Protein AF-A0A920I8R1-F1 (afdb_monomer_lite)

Radius of gyration: 12.93 Å; chains: 1; bounding box: 30×32×25 Å

Secondary structure (DSSP, 8-state):
--EEEEPPGGGTT-BHHHHHHHH-TTS-HHHHHHHHHHT-EEETTEE--TTPBP-TT-EEEE-S-HHHHHHHHTT------

Foldseek 3Di:
DKDKDAQAQVLAQPFQLVVCCVVCVLQDPVNLQVCLVVVQWAKQSHRDGRRDTDHGGIMIIGNDDVVQVVCVSVVNDPPDD

pLDDT: mean 88.43, std 12.53, range [38.56, 96.38]

Structure (mmCIF, N/CA/C/O backbone):
data_AF-A0A920I8R1-F1
#
_entry.id   AF-A0A920I8R1-F1
#
loop_
_atom_site.group_PDB
_atom_site.id
_atom_site.type_symbol
_atom_site.label_atom_id
_atom_site.label_alt_id
_atom_site.label_comp_id
_atom_site.label_asym_id
_atom_site.label_entity_id
_atom_site.label_seq_id
_atom_site.pdbx_PDB_ins_code
_atom_site.Cartn_x
_atom_site.Cartn_y
_atom_site.Cartn_z
_atom_site.occupancy
_atom_site.B_iso_or_equiv
_atom_site.auth_seq_id
_atom_site.auth_comp_id
_atom_site.auth_asym_id
_atom_site.auth_atom_id
_atom_site.pdbx_PDB_model_num
ATOM 1 N N . MET A 1 1 ? -15.455 3.779 -6.614 1.00 47.09 1 MET A N 1
ATOM 2 C CA . MET A 1 1 ? -14.776 3.384 -7.864 1.00 47.09 1 MET A CA 1
ATOM 3 C C . MET A 1 1 ? -13.621 2.483 -7.480 1.00 47.09 1 MET A C 1
ATOM 5 O O . MET A 1 1 ? -12.818 2.886 -6.645 1.00 47.09 1 MET A O 1
ATOM 9 N N . ASP A 1 2 ? -13.598 1.253 -7.984 1.00 57.41 2 ASP A N 1
ATOM 10 C CA . ASP A 1 2 ? -12.495 0.323 -7.752 1.00 57.41 2 ASP A CA 1
ATOM 11 C C . ASP A 1 2 ? -11.247 0.839 -8.470 1.00 57.41 2 ASP A C 1
ATOM 13 O O . ASP A 1 2 ? -11.226 0.958 -9.692 1.00 57.41 2 ASP A O 1
ATOM 17 N N . ASN A 1 3 ? -10.214 1.180 -7.703 1.00 88.12 3 ASN A N 1
ATOM 18 C CA . ASN A 1 3 ? -8.939 1.611 -8.259 1.00 88.12 3 ASN A CA 1
ATOM 19 C C . ASN A 1 3 ? -8.026 0.389 -8.369 1.00 88.12 3 ASN A C 1
ATOM 21 O O . ASN A 1 3 ? -7.598 -0.166 -7.351 1.00 88.12 3 ASN A O 1
ATOM 25 N N . ILE A 1 4 ? -7.768 -0.038 -9.604 1.00 92.81 4 ILE A N 1
ATOM 26 C CA . ILE A 1 4 ? -6.961 -1.215 -9.929 1.00 92.81 4 ILE A CA 1
ATOM 27 C C . ILE A 1 4 ? -5.669 -0.760 -10.609 1.00 92.81 4 ILE A C 1
ATOM 29 O O . ILE A 1 4 ? -5.698 0.053 -11.530 1.00 92.81 4 ILE A O 1
ATOM 33 N N . ILE A 1 5 ? -4.534 -1.290 -10.155 1.00 93.06 5 ILE A N 1
ATOM 34 C CA . ILE A 1 5 ? -3.214 -1.059 -10.746 1.00 93.06 5 ILE A CA 1
ATOM 35 C C . ILE A 1 5 ? -2.735 -2.378 -11.352 1.00 93.06 5 ILE A C 1
ATOM 37 O O . ILE A 1 5 ? -2.542 -3.357 -10.631 1.00 93.06 5 ILE A O 1
ATOM 41 N N . LEU A 1 6 ? -2.524 -2.393 -12.666 1.00 94.81 6 LEU A N 1
ATOM 42 C CA . LEU A 1 6 ? -1.944 -3.532 -13.377 1.00 94.81 6 LEU A CA 1
ATOM 43 C C . LEU A 1 6 ? -0.420 -3.529 -13.236 1.00 94.81 6 LEU A C 1
ATOM 45 O O . LEU A 1 6 ? 0.218 -2.485 -13.381 1.00 94.81 6 LEU A O 1
ATOM 49 N N . ILE A 1 7 ? 0.156 -4.700 -12.966 1.00 95.56 7 ILE A N 1
ATOM 50 C CA . ILE A 1 7 ? 1.606 -4.877 -12.872 1.00 95.56 7 ILE A CA 1
ATOM 51 C C . ILE A 1 7 ? 2.188 -5.141 -14.262 1.00 95.56 7 ILE A C 1
ATOM 53 O O . ILE A 1 7 ? 1.878 -6.152 -14.899 1.00 95.56 7 ILE A O 1
ATOM 57 N N . SER A 1 8 ? 3.054 -4.236 -14.716 1.00 94.44 8 SER A N 1
ATOM 58 C CA . SER A 1 8 ? 3.781 -4.350 -15.984 1.00 94.44 8 SER A CA 1
ATOM 59 C C . SER A 1 8 ? 4.986 -5.292 -15.874 1.00 94.44 8 SER A C 1
ATOM 61 O O . SER A 1 8 ? 5.416 -5.659 -14.782 1.00 94.44 8 SER A O 1
ATOM 63 N N . ALA A 1 9 ? 5.580 -5.655 -17.015 1.00 94.38 9 ALA A N 1
ATOM 64 C CA . ALA A 1 9 ? 6.815 -6.446 -17.059 1.00 94.38 9 ALA A CA 1
ATOM 65 C C . ALA A 1 9 ? 7.986 -5.779 -16.310 1.00 94.38 9 ALA A C 1
ATOM 67 O O . ALA A 1 9 ? 8.781 -6.467 -15.677 1.00 94.38 9 ALA A O 1
ATOM 68 N N . GLU A 1 10 ? 8.051 -4.447 -16.327 1.00 92.81 10 GLU A N 1
ATOM 69 C CA . GLU A 1 10 ? 9.070 -3.647 -15.630 1.00 92.81 10 GLU A CA 1
ATOM 70 C C . GLU A 1 10 ? 8.932 -3.705 -14.101 1.00 92.81 10 GLU A C 1
ATOM 72 O O . GLU A 1 10 ? 9.918 -3.601 -13.374 1.00 92.81 10 GLU A O 1
ATOM 77 N N . ASP A 1 11 ? 7.708 -3.920 -13.615 1.00 91.94 11 ASP A N 1
ATOM 78 C CA . ASP A 1 11 ? 7.391 -4.029 -12.193 1.00 91.94 11 ASP A CA 1
ATOM 79 C C . ASP A 1 11 ? 7.511 -5.484 -11.678 1.00 91.94 11 ASP A C 1
ATOM 81 O O . ASP A 1 11 ? 7.250 -5.767 -10.504 1.00 91.94 11 ASP A O 1
ATOM 85 N N . ASN A 1 12 ? 7.905 -6.430 -12.539 1.00 94.19 12 ASN A N 1
ATOM 86 C CA . ASN A 1 12 ? 8.003 -7.843 -12.188 1.00 94.19 12 ASN A CA 1
ATOM 87 C C . ASN A 1 12 ? 9.055 -8.089 -11.095 1.00 94.19 12 ASN A C 1
ATOM 89 O O . ASN A 1 12 ? 10.157 -7.544 -11.110 1.00 94.19 12 ASN A O 1
ATOM 93 N N . ASN A 1 13 ? 8.721 -8.972 -10.154 1.00 95.25 13 ASN A N 1
ATOM 94 C CA . ASN A 1 13 ? 9.540 -9.346 -9.003 1.00 95.25 13 ASN A CA 1
ATOM 95 C C . ASN A 1 13 ? 9.829 -8.187 -8.020 1.00 95.25 13 ASN A C 1
ATOM 97 O O . ASN A 1 13 ? 10.613 -8.349 -7.075 1.00 95.25 13 ASN A O 1
ATOM 101 N N . LEU A 1 14 ? 9.183 -7.027 -8.189 1.00 95.62 14 LEU A N 1
ATOM 102 C CA . LEU A 1 14 ? 9.249 -5.930 -7.228 1.00 95.62 14 LEU A CA 1
ATOM 103 C C . LEU A 1 14 ? 8.383 -6.216 -6.004 1.00 95.62 14 LEU A C 1
ATOM 105 O O . LEU A 1 14 ? 7.445 -7.006 -6.026 1.00 95.62 14 LEU A O 1
ATOM 109 N N . ARG A 1 15 ? 8.699 -5.550 -4.892 1.00 94.94 15 ARG A N 1
ATOM 110 C CA . ARG A 1 15 ? 7.864 -5.600 -3.688 1.00 94.94 15 ARG A CA 1
ATOM 111 C C . ARG A 1 15 ? 6.616 -4.751 -3.891 1.00 94.94 15 ARG A C 1
ATOM 113 O O . ARG A 1 15 ? 6.725 -3.614 -4.347 1.00 94.94 15 ARG A O 1
ATOM 120 N N . LEU A 1 16 ? 5.471 -5.255 -3.442 1.00 94.50 16 LEU A N 1
ATOM 121 C CA . LEU A 1 16 ? 4.189 -4.555 -3.461 1.00 94.50 16 LEU A CA 1
ATOM 122 C C . LEU A 1 16 ? 4.306 -3.143 -2.868 1.00 94.50 16 LEU A C 1
ATOM 124 O O . LEU A 1 16 ? 3.840 -2.179 -3.466 1.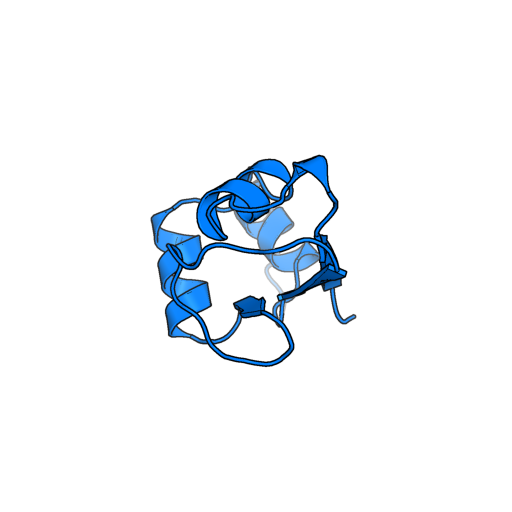00 94.50 16 LEU A O 1
ATOM 128 N N . ASP A 1 17 ? 4.986 -3.000 -1.727 1.00 93.31 17 ASP A N 1
ATOM 129 C CA . ASP A 1 17 ? 5.171 -1.702 -1.074 1.00 93.31 17 ASP A CA 1
ATOM 130 C C . ASP A 1 17 ? 5.964 -0.679 -1.904 1.00 93.31 17 ASP A C 1
ATOM 132 O O . ASP A 1 17 ? 5.746 0.526 -1.762 1.00 93.31 17 ASP A O 1
ATOM 136 N N . ARG A 1 18 ? 6.859 -1.144 -2.785 1.00 94.12 18 ARG A N 1
ATOM 137 C CA . ARG A 1 18 ? 7.621 -0.284 -3.700 1.00 94.12 18 ARG A CA 1
ATOM 138 C C . ARG A 1 18 ? 6.769 0.143 -4.882 1.00 94.12 18 ARG A C 1
ATOM 140 O O . ARG A 1 18 ? 6.723 1.331 -5.175 1.00 94.12 18 ARG A O 1
ATOM 147 N N . VAL A 1 19 ? 6.059 -0.799 -5.501 1.00 94.62 19 VAL A N 1
ATOM 148 C CA . VAL A 1 19 ? 5.164 -0.506 -6.630 1.00 94.62 19 VAL A CA 1
ATOM 149 C C . VAL A 1 19 ? 4.078 0.478 -6.204 1.00 94.62 19 VAL A C 1
ATOM 151 O O . VAL A 1 19 ? 3.851 1.487 -6.866 1.00 94.62 19 VAL A O 1
ATOM 154 N N . ILE A 1 20 ? 3.461 0.255 -5.041 1.00 93.31 20 ILE A N 1
ATOM 155 C CA . ILE A 1 20 ? 2.448 1.172 -4.516 1.00 93.31 20 ILE A CA 1
ATOM 156 C C . ILE A 1 20 ? 3.050 2.542 -4.217 1.00 93.31 20 ILE A C 1
ATOM 158 O O . ILE A 1 20 ? 2.424 3.535 -4.554 1.00 93.31 20 ILE A O 1
ATOM 162 N N . ARG A 1 21 ? 4.255 2.638 -3.643 1.00 92.31 21 ARG A N 1
ATOM 163 C CA . ARG A 1 21 ? 4.896 3.944 -3.409 1.00 92.31 21 ARG A CA 1
ATOM 164 C C . ARG A 1 21 ? 5.276 4.674 -4.695 1.00 92.31 21 ARG A C 1
ATOM 166 O O . ARG A 1 21 ? 5.198 5.896 -4.720 1.00 92.31 21 ARG A O 1
ATOM 173 N N . ALA A 1 22 ? 5.641 3.951 -5.752 1.00 91.81 22 ALA A N 1
ATOM 174 C CA . ALA A 1 22 ? 5.906 4.547 -7.058 1.00 91.81 22 ALA A CA 1
ATOM 175 C C . ALA A 1 22 ? 4.634 5.146 -7.684 1.00 91.81 22 ALA A C 1
ATOM 177 O O . ALA A 1 22 ? 4.694 6.200 -8.308 1.00 91.81 22 ALA A O 1
ATOM 178 N N . ARG A 1 23 ? 3.472 4.504 -7.488 1.00 90.31 23 ARG A N 1
ATOM 179 C CA . ARG A 1 23 ? 2.177 4.964 -8.028 1.00 90.31 23 ARG A CA 1
ATOM 180 C C . ARG A 1 23 ? 1.433 5.942 -7.105 1.00 90.31 23 ARG A C 1
ATOM 182 O O . ARG A 1 23 ? 0.705 6.802 -7.581 1.00 90.31 23 ARG A O 1
ATOM 189 N N . LEU A 1 24 ? 1.605 5.808 -5.791 1.00 89.50 24 LEU A N 1
ATOM 190 C CA . LEU A 1 24 ? 0.969 6.590 -4.726 1.00 89.50 24 LEU A CA 1
ATOM 191 C C . LEU A 1 24 ? 2.034 7.104 -3.740 1.00 89.50 24 LEU A C 1
ATOM 193 O O . LEU A 1 24 ? 2.106 6.632 -2.600 1.00 89.50 24 LEU A O 1
ATOM 197 N N . PRO A 1 25 ? 2.850 8.097 -4.136 1.00 90.25 25 PRO A N 1
ATOM 198 C CA . PRO A 1 25 ? 3.926 8.628 -3.295 1.00 90.25 25 PRO A CA 1
ATOM 199 C C . PRO A 1 25 ? 3.424 9.292 -2.002 1.00 90.25 25 PRO A C 1
ATOM 201 O O . PRO A 1 25 ? 4.154 9.363 -1.016 1.00 90.25 25 PRO A O 1
ATOM 204 N N . ALA A 1 26 ? 2.160 9.729 -1.970 1.00 90.06 26 ALA A N 1
ATOM 205 C CA . ALA A 1 26 ? 1.506 10.262 -0.775 1.00 90.06 26 ALA A CA 1
ATOM 206 C C . ALA A 1 26 ? 1.282 9.202 0.326 1.00 90.06 26 ALA A C 1
ATOM 208 O O . ALA A 1 26 ? 1.129 9.546 1.500 1.00 90.06 26 ALA A O 1
ATOM 209 N N . LEU A 1 27 ? 1.269 7.907 -0.022 1.00 91.19 27 LEU A N 1
ATOM 210 C CA . LEU A 1 27 ? 1.039 6.827 0.932 1.00 91.19 27 LEU A CA 1
ATOM 211 C C . LEU A 1 27 ? 2.326 6.488 1.696 1.00 91.19 27 LEU A C 1
ATOM 213 O O . LEU A 1 27 ? 3.230 5.820 1.190 1.00 91.19 27 LEU A O 1
ATOM 217 N N . LYS A 1 28 ? 2.396 6.912 2.961 1.00 91.31 28 LYS A N 1
ATOM 218 C CA . LYS A 1 28 ? 3.550 6.638 3.830 1.00 91.31 28 LYS A CA 1
ATOM 219 C C . LYS A 1 28 ? 3.636 5.153 4.196 1.00 91.31 28 LYS A C 1
ATOM 221 O O . LYS A 1 28 ? 2.616 4.478 4.330 1.00 91.31 28 LYS A O 1
ATOM 226 N N . GLN A 1 29 ? 4.848 4.665 4.479 1.00 89.94 29 GLN A N 1
ATOM 227 C CA . GLN A 1 29 ? 5.115 3.255 4.819 1.00 89.94 29 GLN A CA 1
ATOM 228 C C . GLN A 1 29 ? 4.182 2.705 5.915 1.00 89.94 29 GLN A C 1
ATOM 230 O O . GLN A 1 29 ? 3.544 1.673 5.724 1.00 89.94 29 GLN A O 1
ATOM 235 N N . GLY A 1 30 ? 4.037 3.413 7.040 1.00 92.31 30 GLY A N 1
ATOM 236 C CA . GLY A 1 30 ? 3.169 2.966 8.137 1.00 92.31 30 GLY A CA 1
ATOM 237 C C . GLY A 1 30 ? 1.681 2.909 7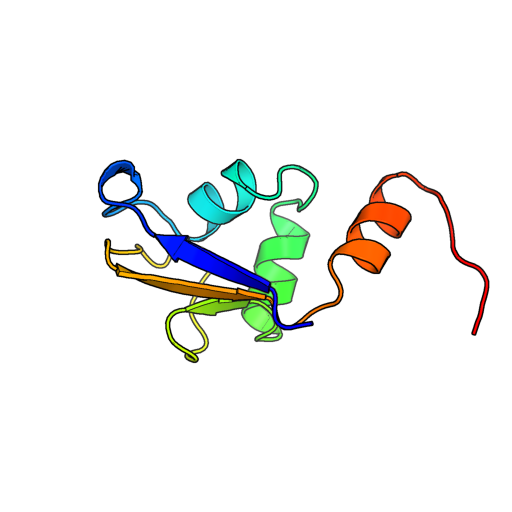.764 1.00 92.31 30 GLY A C 1
ATOM 238 O O . GLY A 1 30 ? 0.954 2.033 8.236 1.00 92.31 30 GLY A O 1
ATOM 239 N N . GLN A 1 31 ? 1.219 3.804 6.881 1.00 92.44 31 GLN A N 1
ATOM 240 C CA . GLN A 1 31 ? -0.154 3.781 6.366 1.00 92.44 31 GLN A CA 1
ATOM 241 C C . GLN A 1 31 ? -0.358 2.629 5.386 1.00 92.44 31 GLN A C 1
ATOM 243 O O . GLN A 1 31 ? -1.366 1.934 5.486 1.00 92.44 31 GLN A O 1
ATOM 248 N N . LEU A 1 32 ? 0.611 2.382 4.500 1.00 93.31 32 LEU A N 1
ATOM 249 C CA . LEU A 1 32 ? 0.599 1.239 3.592 1.00 93.31 32 LEU A CA 1
ATOM 250 C C . LEU A 1 32 ? 0.478 -0.064 4.379 1.00 93.31 32 LEU A C 1
ATOM 252 O O . LEU A 1 32 ? -0.426 -0.856 4.128 1.00 93.31 32 LEU A O 1
ATOM 256 N N . GLU A 1 33 ? 1.322 -0.262 5.389 1.00 93.81 33 GLU A N 1
ATOM 257 C CA . GLU A 1 33 ? 1.257 -1.452 6.234 1.00 93.81 33 GLU A CA 1
ATOM 258 C C . GLU A 1 33 ? -0.080 -1.572 6.969 1.00 93.81 33 GLU A C 1
ATOM 260 O O . GLU A 1 33 ? -0.653 -2.661 7.041 1.00 93.81 33 GLU A O 1
ATOM 265 N N . LYS A 1 34 ? -0.624 -0.456 7.474 1.00 94.12 34 LYS A N 1
ATOM 266 C CA . LYS A 1 34 ? -1.962 -0.427 8.077 1.00 94.12 34 LYS A CA 1
ATOM 267 C C . LYS A 1 34 ? -3.035 -0.843 7.067 1.00 94.12 34 LYS A C 1
ATOM 269 O O . LYS A 1 34 ? -3.892 -1.652 7.409 1.00 94.12 34 LYS A O 1
ATOM 274 N N . PHE A 1 35 ? -2.994 -0.334 5.840 1.00 94.00 35 PHE A N 1
ATOM 275 C CA . PHE A 1 35 ? -3.986 -0.625 4.799 1.00 94.00 35 PHE A CA 1
ATOM 276 C C . PHE A 1 35 ? -3.908 -2.070 4.319 1.00 94.00 35 PHE A C 1
ATOM 278 O O . PHE A 1 35 ? -4.943 -2.715 4.148 1.00 94.00 35 PHE A O 1
ATOM 285 N N . VAL A 1 36 ? -2.698 -2.605 4.187 1.00 94.06 36 VAL A N 1
ATOM 286 C CA . VAL A 1 36 ? -2.467 -4.019 3.899 1.00 94.06 36 VAL A CA 1
ATOM 287 C C . VAL A 1 36 ? -3.036 -4.899 5.022 1.00 94.06 36 VAL A C 1
ATOM 289 O O . VAL A 1 36 ? -3.819 -5.806 4.744 1.00 94.06 36 VAL A O 1
ATOM 292 N N . ARG A 1 37 ? -2.755 -4.589 6.301 1.00 92.69 37 ARG A N 1
ATOM 293 C CA . ARG A 1 37 ? -3.327 -5.320 7.455 1.00 92.69 37 ARG A CA 1
ATOM 294 C C . ARG A 1 37 ? -4.856 -5.248 7.502 1.00 92.69 37 ARG A C 1
ATOM 296 O O . ARG A 1 37 ? -5.512 -6.235 7.818 1.00 92.69 37 ARG A O 1
ATOM 303 N N . GLN A 1 38 ? -5.428 -4.097 7.151 1.00 94.56 38 GLN A N 1
ATOM 304 C CA . GLN A 1 38 ? -6.877 -3.897 7.062 1.00 94.56 38 GLN A CA 1
ATOM 305 C C . GLN A 1 38 ? -7.509 -4.583 5.835 1.00 94.56 38 GLN A C 1
ATOM 307 O O . GLN A 1 38 ? -8.730 -4.682 5.754 1.00 94.56 38 GLN A O 1
ATOM 312 N N . GLY A 1 39 ? -6.712 -5.080 4.881 1.00 93.62 39 GLY A N 1
ATOM 313 C CA . GLY A 1 39 ? -7.206 -5.662 3.630 1.00 93.62 39 GLY A CA 1
ATO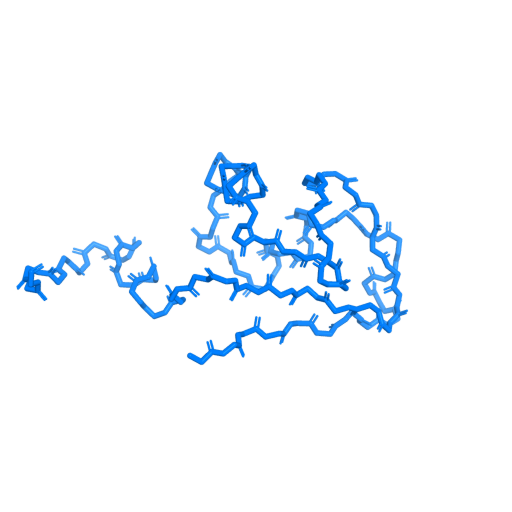M 314 C C . GLY A 1 39 ? -7.785 -4.642 2.648 1.00 93.62 39 GLY A C 1
ATOM 315 O O . GLY A 1 39 ? -8.576 -5.024 1.782 1.00 93.62 39 GLY A O 1
ATOM 316 N N . LYS A 1 40 ? -7.404 -3.367 2.804 1.00 93.75 40 LYS A N 1
ATOM 317 C CA . LYS A 1 40 ? -7.711 -2.267 1.879 1.00 93.75 40 LYS A CA 1
ATOM 318 C 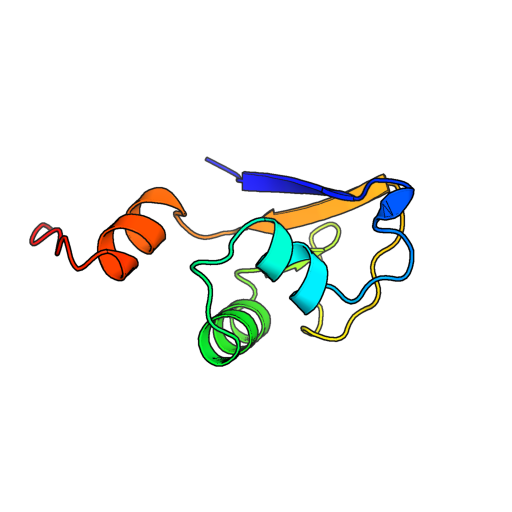C . LYS A 1 40 ? -6.840 -2.305 0.628 1.00 93.75 40 LYS A C 1
ATOM 320 O O . LYS A 1 40 ? -7.218 -1.739 -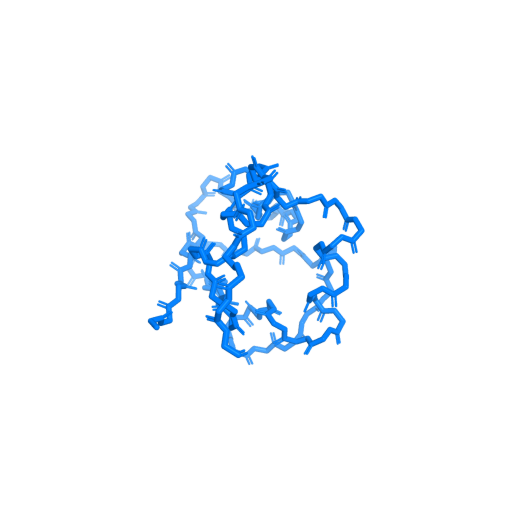0.384 1.00 93.75 40 LYS A O 1
ATOM 325 N N . ILE A 1 41 ? -5.684 -2.953 0.707 1.00 94.62 41 ILE A N 1
ATOM 326 C CA . ILE A 1 41 ? -4.811 -3.231 -0.432 1.00 94.62 41 ILE A CA 1
ATOM 327 C C . ILE A 1 41 ? -4.824 -4.741 -0.635 1.00 94.62 41 ILE A C 1
ATOM 329 O O . ILE A 1 41 ? -4.565 -5.493 0.311 1.00 94.62 41 ILE A O 1
ATOM 333 N N . ARG A 1 42 ? -5.150 -5.177 -1.848 1.00 95.25 42 ARG A N 1
ATOM 334 C CA . ARG A 1 42 ? -5.206 -6.591 -2.232 1.00 95.25 42 ARG A CA 1
ATOM 335 C C . ARG A 1 42 ? -4.411 -6.816 -3.509 1.00 95.25 42 ARG A C 1
ATOM 337 O O . ARG A 1 42 ? -4.221 -5.882 -4.276 1.00 95.25 42 ARG A O 1
ATOM 344 N N . LEU A 1 43 ? -3.949 -8.042 -3.707 1.00 95.81 43 LEU A N 1
ATOM 345 C CA . LEU A 1 43 ? -3.304 -8.492 -4.938 1.00 95.81 43 LEU A CA 1
ATOM 346 C C . LEU A 1 43 ? -4.122 -9.667 -5.465 1.00 95.81 43 LEU A C 1
ATOM 348 O O . LEU A 1 43 ? -4.329 -10.624 -4.717 1.00 95.81 43 LEU A O 1
ATOM 352 N N . ASP A 1 44 ? -4.632 -9.563 -6.689 1.00 94.50 44 ASP A N 1
ATOM 353 C CA . ASP A 1 44 ? -5.544 -10.538 -7.302 1.00 94.50 44 ASP A CA 1
ATOM 354 C C . ASP A 1 44 ? -6.662 -10.962 -6.332 1.00 94.50 44 ASP A C 1
ATOM 356 O O . ASP A 1 44 ? -6.859 -12.142 -6.032 1.00 94.50 44 ASP A O 1
ATOM 360 N N . THR A 1 45 ? -7.332 -9.973 -5.731 1.00 92.88 45 THR A N 1
ATOM 361 C CA . THR A 1 45 ? -8.433 -10.148 -4.768 1.00 92.88 45 THR A CA 1
ATOM 362 C C . THR A 1 45 ? -8.046 -10.784 -3.425 1.00 92.88 45 THR A C 1
ATOM 364 O O . THR A 1 45 ? -8.866 -10.852 -2.502 1.00 92.88 45 THR A O 1
ATOM 367 N N . LYS A 1 46 ? -6.774 -11.142 -3.219 1.00 94.12 46 LYS A N 1
ATOM 368 C CA . LYS A 1 46 ? -6.268 -11.745 -1.977 1.00 94.12 46 LYS A CA 1
ATOM 369 C C . LYS A 1 46 ? -5.612 -10.715 -1.057 1.00 94.12 46 LYS A C 1
ATOM 371 O O . LYS A 1 46 ? -4.955 -9.768 -1.493 1.00 94.12 46 LYS A O 1
ATOM 376 N N . LYS A 1 47 ? -5.757 -10.922 0.258 1.00 94.75 47 LYS A N 1
ATOM 377 C CA . LYS A 1 47 ? -4.968 -10.191 1.261 1.00 94.75 47 LYS A CA 1
ATOM 378 C C . LYS A 1 47 ? -3.524 -10.680 1.198 1.00 94.75 47 LYS A C 1
ATOM 380 O O . LYS A 1 47 ? -3.270 -11.879 1.257 1.00 94.75 47 LYS A O 1
ATOM 385 N N . VAL A 1 48 ? -2.592 -9.744 1.115 1.00 94.69 48 VAL A N 1
ATOM 386 C CA . VAL A 1 48 ? -1.154 -10.016 0.995 1.00 94.69 48 VAL A CA 1
ATOM 387 C C . VAL A 1 48 ? -0.376 -9.243 2.053 1.00 94.69 48 VAL A C 1
ATOM 389 O O . VAL A 1 48 ? -0.971 -8.516 2.842 1.00 94.69 48 VAL A O 1
ATOM 392 N N . LYS A 1 49 ? 0.946 -9.420 2.129 1.00 94.50 49 LYS A N 1
ATOM 393 C CA . LYS A 1 49 ? 1.818 -8.609 2.991 1.00 94.50 49 LYS A CA 1
ATOM 394 C C . LYS A 1 49 ? 2.462 -7.504 2.153 1.00 94.50 49 LYS A C 1
ATOM 396 O O . LYS A 1 49 ? 2.631 -7.647 0.949 1.00 94.50 49 LYS A O 1
ATOM 401 N N . ALA A 1 50 ? 2.891 -6.419 2.796 1.00 92.75 50 ALA A N 1
ATOM 402 C CA . ALA A 1 50 ? 3.539 -5.295 2.113 1.00 92.75 50 ALA A CA 1
ATOM 403 C C . ALA A 1 50 ? 4.804 -5.725 1.337 1.00 92.75 50 ALA A C 1
ATOM 405 O O . ALA A 1 50 ? 5.074 -5.224 0.252 1.00 92.75 50 ALA A O 1
ATOM 406 N N . GLY A 1 51 ? 5.544 -6.703 1.870 1.00 94.75 51 GLY A N 1
ATOM 407 C CA . GLY A 1 51 ? 6.737 -7.260 1.230 1.00 94.75 51 GLY A CA 1
ATOM 408 C C . GLY A 1 51 ? 6.483 -8.364 0.204 1.00 94.75 51 GLY A C 1
ATOM 409 O O . GLY A 1 51 ? 7.453 -8.953 -0.266 1.00 94.75 51 GLY A O 1
ATOM 410 N N . THR A 1 52 ? 5.225 -8.682 -0.121 1.00 95.75 52 THR A N 1
ATOM 411 C CA . THR A 1 52 ? 4.901 -9.656 -1.172 1.00 95.75 52 THR A CA 1
ATOM 412 C C . THR A 1 52 ? 5.500 -9.188 -2.497 1.00 95.75 52 THR A C 1
ATOM 414 O O . THR A 1 52 ? 5.371 -8.016 -2.850 1.00 95.75 52 THR A O 1
ATOM 417 N N . ARG A 1 53 ? 6.186 -10.090 -3.207 1.00 96.38 53 ARG A N 1
ATOM 418 C CA . ARG A 1 53 ? 6.677 -9.806 -4.556 1.00 96.38 53 ARG A CA 1
ATOM 419 C C . ARG A 1 53 ? 5.530 -9.925 -5.548 1.00 96.38 53 ARG A C 1
ATOM 421 O O . ARG A 1 53 ? 4.743 -10.861 -5.441 1.00 96.38 53 ARG A O 1
ATOM 428 N N . VAL A 1 54 ? 5.431 -8.957 -6.447 1.00 96.00 54 VAL A N 1
ATOM 429 C CA . VAL A 1 54 ? 4.425 -8.932 -7.505 1.00 96.00 54 VAL A CA 1
ATOM 430 C C . VAL A 1 54 ? 5.019 -9.439 -8.810 1.00 96.00 54 VAL A C 1
ATOM 432 O O . VAL A 1 54 ? 6.224 -9.340 -9.037 1.00 96.00 54 VAL A O 1
ATOM 435 N N . HIS A 1 55 ? 4.161 -9.970 -9.663 1.00 96.31 55 HIS A N 1
ATOM 436 C CA . HIS A 1 55 ? 4.494 -10.488 -10.978 1.00 96.31 55 HIS A CA 1
ATOM 437 C C . HIS A 1 55 ? 3.682 -9.772 -12.047 1.00 96.31 55 HIS A C 1
ATOM 439 O O . HIS A 1 55 ? 2.583 -9.278 -11.786 1.00 96.31 55 HIS A O 1
ATOM 445 N N . SER A 1 56 ? 4.231 -9.710 -13.256 1.00 96.25 56 SER A N 1
ATOM 446 C CA . SER A 1 56 ? 3.534 -9.121 -14.394 1.00 96.25 56 SER A CA 1
ATOM 447 C C . SER A 1 56 ? 2.184 -9.800 -14.636 1.00 96.25 56 SER A C 1
ATOM 449 O O . SER A 1 56 ? 2.038 -11.012 -14.484 1.00 96.25 56 SER A O 1
ATOM 451 N N . GLY A 1 57 ? 1.180 -8.999 -14.989 1.00 95.25 57 GLY A N 1
ATOM 452 C CA . GLY A 1 57 ? -0.195 -9.461 -15.190 1.00 95.25 57 GLY A CA 1
ATOM 453 C C . GLY A 1 57 ? -1.031 -9.573 -13.911 1.00 95.25 57 GLY A C 1
ATOM 454 O O . GLY A 1 57 ? -2.249 -9.702 -14.011 1.00 95.25 57 GLY A O 1
ATOM 455 N N . GLN A 1 58 ? -0.425 -9.466 -12.723 1.00 96.06 58 GLN A N 1
ATOM 456 C CA . GLN A 1 58 ? -1.184 -9.356 -11.475 1.00 96.06 58 GLN A CA 1
ATOM 457 C C . GLN A 1 58 ? -1.839 -7.980 -11.334 1.00 96.06 58 GLN A C 1
ATOM 459 O O . GLN A 1 58 ? -1.408 -6.995 -11.945 1.00 96.06 58 GLN A O 1
ATOM 464 N N . GLN A 1 59 ? -2.863 -7.904 -10.485 1.00 95.69 59 GLN A N 1
ATOM 465 C CA . GLN A 1 59 ? -3.619 -6.674 -10.257 1.00 95.69 59 GLN A CA 1
ATOM 466 C C . GLN A 1 59 ? -3.619 -6.291 -8.780 1.00 95.69 59 GLN A C 1
ATOM 468 O O . GLN A 1 59 ? -4.023 -7.072 -7.917 1.00 95.69 59 GLN A O 1
ATOM 473 N N . ILE A 1 60 ? -3.187 -5.069 -8.474 1.00 95.06 60 ILE A N 1
ATOM 474 C CA . ILE A 1 60 ? -3.319 -4.494 -7.136 1.00 95.06 60 ILE A CA 1
ATOM 475 C C . ILE A 1 60 ? -4.664 -3.779 -7.061 1.00 95.06 60 ILE A C 1
ATOM 477 O O . ILE A 1 60 ? -4.911 -2.834 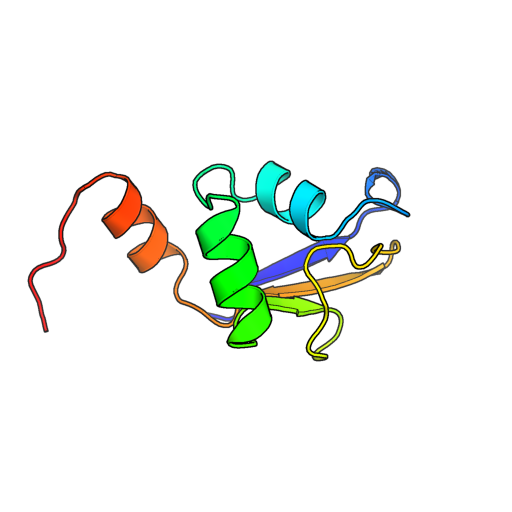-7.804 1.00 95.06 60 ILE A O 1
ATOM 481 N N . GLU A 1 61 ? -5.509 -4.180 -6.121 1.00 94.69 61 GLU A N 1
ATOM 482 C CA . GLU A 1 61 ? -6.794 -3.538 -5.866 1.00 94.69 61 GLU A CA 1
ATOM 483 C C . GLU A 1 61 ? -6.723 -2.653 -4.621 1.00 94.69 61 GLU A C 1
ATOM 485 O O . GLU A 1 61 ? -6.318 -3.091 -3.536 1.00 94.69 61 GLU A O 1
ATOM 490 N N . LEU A 1 62 ? -7.190 -1.415 -4.762 1.00 93.50 62 LEU A N 1
ATOM 491 C CA . LEU A 1 62 ? -7.290 -0.440 -3.685 1.00 93.50 62 LEU A CA 1
ATOM 492 C C . LEU A 1 62 ? -8.763 -0.287 -3.283 1.00 93.50 62 LEU A C 1
ATOM 494 O O . LEU A 1 62 ? -9.556 0.375 -3.945 1.00 93.50 62 LEU A O 1
ATOM 498 N N . LYS A 1 63 ? -9.131 -0.915 -2.165 1.00 92.50 63 LYS A N 1
ATOM 499 C CA . LYS A 1 63 ? -10.473 -0.910 -1.556 1.00 92.50 63 LYS A CA 1
ATOM 500 C C . LYS A 1 63 ? -10.644 0.252 -0.568 1.00 92.50 63 LYS A C 1
ATOM 502 O O . LYS A 1 63 ? -11.143 0.074 0.543 1.00 92.50 63 LYS A O 1
ATOM 507 N N . PHE A 1 64 ? -10.164 1.434 -0.940 1.00 89.56 64 PHE A N 1
ATOM 508 C CA . PHE A 1 64 ? -10.377 2.680 -0.207 1.00 89.56 64 PHE A CA 1
ATOM 509 C C . PHE A 1 64 ? -10.540 3.841 -1.185 1.00 89.56 64 PHE A C 1
ATOM 511 O O . PHE A 1 64 ? -10.100 3.761 -2.333 1.00 89.56 64 PHE A O 1
ATOM 518 N N . ASP A 1 65 ? -11.170 4.916 -0.724 1.00 89.44 65 ASP A N 1
ATOM 519 C CA . ASP A 1 65 ? -11.344 6.108 -1.542 1.00 89.44 65 ASP A CA 1
ATOM 520 C C . ASP A 1 65 ? -10.021 6.881 -1.651 1.00 89.44 65 ASP A C 1
ATOM 522 O O . ASP A 1 65 ? -9.523 7.435 -0.666 1.00 89.44 65 ASP A O 1
ATOM 526 N N . ILE A 1 66 ? -9.417 6.866 -2.845 1.00 87.38 66 ILE A N 1
ATOM 527 C CA . ILE A 1 66 ? -8.130 7.531 -3.095 1.00 87.38 66 ILE A CA 1
ATOM 528 C C . ILE A 1 66 ? -8.289 9.047 -3.029 1.00 87.38 66 ILE A C 1
ATOM 530 O O . ILE A 1 66 ? -7.419 9.709 -2.474 1.00 87.38 66 ILE A O 1
ATOM 534 N N . ASN A 1 67 ? -9.386 9.598 -3.552 1.00 86.69 67 ASN A N 1
ATOM 535 C CA . ASN A 1 67 ? -9.587 11.045 -3.597 1.00 86.69 67 ASN A CA 1
ATOM 536 C C . ASN A 1 67 ? -9.654 11.634 -2.185 1.00 86.69 67 ASN A C 1
ATOM 538 O O . ASN A 1 67 ? -8.892 12.543 -1.871 1.00 86.69 67 ASN A O 1
ATOM 542 N N . SER A 1 68 ? -10.477 11.060 -1.306 1.00 86.94 68 SER A N 1
ATOM 543 C CA . SER A 1 68 ? -10.536 11.414 0.113 1.00 86.94 68 SER A CA 1
ATOM 544 C C . SER A 1 68 ? -9.161 11.289 0.762 1.00 86.94 68 SER A C 1
ATOM 546 O O . SER A 1 68 ? -8.699 12.233 1.393 1.00 86.94 68 SER A O 1
ATOM 548 N N . PHE A 1 69 ? -8.467 10.166 0.546 1.00 86.75 69 PHE A N 1
ATOM 549 C CA . PHE A 1 69 ? -7.139 9.943 1.117 1.00 86.75 69 PHE A CA 1
ATOM 550 C C . PHE A 1 69 ? -6.111 11.002 0.685 1.00 86.75 69 PHE A C 1
ATOM 552 O O . PHE A 1 69 ? -5.312 11.470 1.503 1.00 86.75 69 PHE A O 1
ATOM 559 N N . LEU A 1 70 ? -6.104 11.374 -0.596 1.00 87.06 70 LEU A N 1
ATOM 560 C CA . LEU A 1 70 ? -5.205 12.400 -1.109 1.00 87.06 70 LEU A CA 1
ATOM 561 C C . LEU A 1 70 ? -5.547 13.759 -0.498 1.00 87.06 70 LEU A C 1
ATOM 563 O O . LEU A 1 70 ? -4.638 14.412 0.006 1.00 87.06 70 LEU A O 1
ATOM 567 N N . LEU A 1 71 ? -6.828 14.139 -0.449 1.00 86.88 71 LEU A N 1
ATOM 568 C CA . LEU A 1 71 ? -7.281 15.394 0.166 1.00 86.88 71 LEU A CA 1
ATOM 569 C C . LEU A 1 71 ? -6.856 15.507 1.638 1.00 86.88 71 LEU A C 1
ATOM 571 O O . LEU A 1 71 ? -6.299 16.533 2.037 1.00 86.88 71 LEU A O 1
ATOM 575 N N . ASP A 1 72 ? -7.015 14.429 2.412 1.00 84.88 72 ASP A N 1
ATOM 576 C CA . ASP A 1 72 ? -6.541 14.349 3.798 1.00 84.88 72 ASP A CA 1
ATOM 577 C C . ASP A 1 72 ? -5.019 14.554 3.900 1.00 84.88 72 ASP A C 1
ATOM 579 O O . ASP A 1 72 ? -4.522 15.168 4.848 1.00 84.88 72 ASP A O 1
ATOM 583 N N . THR A 1 73 ? -4.263 14.064 2.913 1.00 81.75 73 THR A N 1
ATOM 584 C CA . THR A 1 73 ? -2.795 14.139 2.899 1.00 81.75 73 THR A CA 1
ATOM 585 C C . THR A 1 73 ? -2.274 15.535 2.546 1.00 81.75 73 THR A C 1
ATOM 587 O O . THR A 1 73 ? -1.236 15.934 3.072 1.00 81.75 73 THR A O 1
ATOM 590 N N . VAL A 1 74 ? -2.995 16.309 1.723 1.00 82.56 74 VAL A N 1
ATOM 591 C CA . VAL A 1 74 ? -2.655 17.720 1.422 1.00 82.56 74 VAL A CA 1
ATOM 592 C C . VAL A 1 74 ? -3.154 18.685 2.514 1.00 82.56 74 VAL A C 1
ATOM 594 O O . VAL A 1 74 ? -2.996 19.896 2.402 1.00 82.56 74 VAL A O 1
ATOM 597 N N . GLY A 1 75 ? -3.758 18.174 3.593 1.00 72.06 75 GLY A N 1
ATOM 598 C CA . GLY A 1 75 ? -4.266 18.996 4.696 1.00 72.06 75 GLY A CA 1
ATOM 599 C C . GLY A 1 75 ? -5.576 19.727 4.384 1.00 72.06 75 GLY A C 1
ATOM 600 O O . GLY A 1 75 ? -6.035 20.531 5.197 1.00 72.06 75 GLY A O 1
ATOM 601 N N . ILE A 1 76 ? -6.216 19.421 3.251 1.00 68.12 76 ILE A N 1
ATOM 602 C CA . ILE A 1 76 ? -7.551 19.914 2.915 1.00 68.12 76 ILE A CA 1
ATOM 603 C C . ILE A 1 76 ? -8.552 19.023 3.657 1.00 68.12 76 ILE A C 1
ATOM 605 O O . ILE A 1 76 ? -9.042 18.025 3.135 1.00 68.12 76 ILE A O 1
ATOM 609 N N . LYS A 1 77 ? -8.829 19.357 4.924 1.00 58.22 77 LYS A N 1
ATOM 610 C CA . LYS A 1 77 ? -9.862 18.670 5.709 1.00 58.22 77 LYS A CA 1
ATOM 611 C C . LYS A 1 77 ? -11.224 18.885 5.051 1.00 58.22 77 LYS A C 1
ATOM 613 O O . LYS A 1 77 ? -11.795 19.967 5.170 1.00 58.22 77 LYS A O 1
ATOM 618 N N . ASN A 1 78 ? -11.798 17.840 4.462 1.00 53.56 78 ASN A N 1
ATOM 619 C CA . ASN A 1 78 ? -13.241 17.797 4.255 1.00 53.56 78 ASN A CA 1
ATOM 620 C C . ASN A 1 78 ? -13.916 17.611 5.623 1.00 53.56 78 ASN A C 1
ATOM 622 O O . ASN A 1 78 ? -14.097 16.497 6.110 1.00 53.56 78 ASN A O 1
ATOM 626 N N . LYS A 1 79 ? -14.270 18.720 6.284 1.00 51.09 79 LYS A N 1
ATOM 627 C CA . LYS A 1 79 ? -15.307 18.689 7.321 1.00 51.09 79 LYS A CA 1
ATOM 628 C C . LYS A 1 79 ? -16.645 18.483 6.612 1.00 51.09 79 LYS A C 1
ATOM 630 O O . LYS A 1 79 ? -17.241 19.445 6.144 1.00 51.09 79 LYS A O 1
ATOM 635 N N . GLY A 1 80 ? -17.108 17.242 6.545 1.00 51.62 80 GLY A N 1
ATOM 636 C CA . GLY A 1 80 ? -18.476 16.953 6.128 1.00 51.62 80 GLY A CA 1
ATOM 637 C C . GLY A 1 80 ? -18.664 15.518 5.666 1.00 51.62 80 GLY A C 1
ATOM 638 O O . GLY A 1 80 ? -18.575 15.246 4.476 1.00 51.62 80 GLY A O 1
ATOM 639 N N . LYS A 1 81 ? -18.951 14.596 6.584 1.00 38.56 81 LYS A N 1
ATOM 640 C CA . LYS A 1 81 ? -20.319 14.265 7.002 1.00 38.56 81 LYS A CA 1
ATOM 641 C C . LYS A 1 81 ? -20.273 13.348 8.221 1.00 38.56 81 LYS A C 1
ATOM 643 O O . LYS A 1 81 ? -19.351 12.506 8.272 1.00 38.56 81 LYS A O 1
#

Sequence (81 aa):
MDNIILISAEDNNLRLDRVIRARLPALKQGQLEKFVRQGKIRLDTKKVKAGTRVHSGQQIELKFDINSFLLDTVGIKNKGK